Protein AF-A0A4Q6BJ01-F1 (afdb_monomer_lite)

Secondary structure (DSSP, 8-state):
-------------EETTEESHHHHHHHHHTT---EETTEE---SS---TTS-HHHHHHHHHHHHHHHHTT-SS--TT-------SSTTHHHHHHHHHHHHTTSS-HHHHHHHHHTSTTHHHHTTT-

Foldseek 3Di:
DPDDDDDQLFWFDQWLQEGGPVSVVVCVVVVHDSADPNDSDRVVDDDDLPDQVLVVRVVSGVCRRCVSSVHNDDDPPDDDDDDDDCGRVVNLVVVVVCVVVVNDDPVRNLVVPCVDPCNVVVVVVD

Sequence (126 aa):
MKNRAVCVTGMGAISCLGLGVNVFWERVRDAETGITDGLGSVAEIPVREHEGRAYEFSMIAAREALAQAGLEQLDPEDGFILATTTGQIDIWAKEFVEFLRQKSSQEDLEVIFRHQSLGALLDSLT

Structure (mmCIF, N/CA/C/O backbone):
data_AF-A0A4Q6BJ01-F1
#
_entry.id   AF-A0A4Q6BJ01-F1
#
loop_
_atom_site.group_PDB
_atom_site.id
_atom_site.type_symbol
_atom_site.label_atom_id
_atom_site.label_alt_id
_atom_site.label_comp_id
_atom_site.label_asym_id
_atom_site.label_entity_id
_atom_site.label_seq_id
_atom_site.pdbx_PDB_ins_code
_atom_site.Cartn_x
_atom_site.Cartn_y
_atom_site.Cartn_z
_atom_site.occupancy
_atom_site.B_iso_or_equiv
_atom_site.auth_seq_id
_atom_site.auth_comp_id
_atom_site.auth_asym_id
_atom_site.auth_atom_id
_atom_site.pdbx_PDB_model_num
ATOM 1 N N . MET A 1 1 ? 6.019 -6.875 33.521 1.00 57.84 1 MET A N 1
ATOM 2 C CA . MET A 1 1 ? 5.219 -5.872 32.783 1.00 57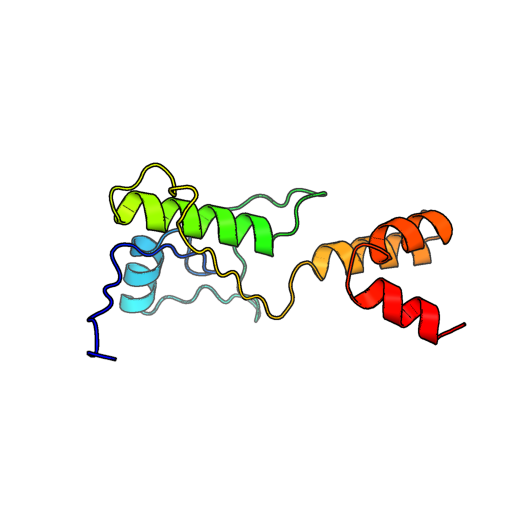.84 1 MET A CA 1
ATOM 3 C C . MET A 1 1 ? 3.763 -6.304 32.828 1.00 57.84 1 MET A C 1
ATOM 5 O O . MET A 1 1 ? 3.510 -7.479 32.602 1.00 57.84 1 MET A O 1
ATOM 9 N N . LYS A 1 2 ? 2.819 -5.418 33.173 1.00 67.81 2 LYS A N 1
ATOM 10 C CA . LYS A 1 2 ? 1.389 -5.732 32.999 1.00 67.81 2 LYS A CA 1
ATOM 11 C C . LYS A 1 2 ? 1.112 -5.853 31.499 1.00 67.81 2 LYS A C 1
ATOM 13 O O . LYS A 1 2 ? 1.581 -5.006 30.744 1.00 67.81 2 LYS A O 1
ATOM 18 N N . ASN A 1 3 ? 0.380 -6.886 31.092 1.00 81.56 3 ASN A N 1
ATOM 19 C CA . ASN A 1 3 ? -0.018 -7.081 29.702 1.00 81.56 3 ASN A CA 1
ATOM 20 C C . ASN A 1 3 ? -0.969 -5.935 29.318 1.00 81.56 3 ASN A C 1
ATOM 22 O O . ASN A 1 3 ? -2.093 -5.877 29.818 1.00 81.56 3 ASN A O 1
ATOM 26 N N . ARG A 1 4 ? -0.489 -4.965 28.535 1.00 89.25 4 ARG A N 1
ATOM 27 C CA . ARG A 1 4 ? -1.330 -3.888 28.000 1.00 89.25 4 ARG A CA 1
ATOM 28 C C . ARG A 1 4 ? -2.018 -4.419 26.749 1.00 89.25 4 ARG A C 1
ATOM 30 O O . ARG A 1 4 ? -1.356 -5.004 25.899 1.00 89.25 4 ARG A O 1
ATOM 37 N N . ALA A 1 5 ? -3.332 -4.239 26.659 1.00 92.44 5 ALA A N 1
ATOM 38 C CA . ALA A 1 5 ? -4.061 -4.552 25.440 1.00 92.44 5 ALA A CA 1
ATOM 39 C C . ALA A 1 5 ? -3.611 -3.599 24.324 1.00 92.44 5 ALA A C 1
ATOM 41 O O . ALA A 1 5 ? -3.471 -2.398 24.557 1.00 92.44 5 ALA A O 1
ATOM 42 N N . VAL A 1 6 ? -3.377 -4.153 23.138 1.00 94.12 6 VAL A N 1
ATOM 43 C CA . VAL A 1 6 ? -3.071 -3.411 21.913 1.00 94.12 6 VAL A CA 1
ATOM 44 C C . VAL A 1 6 ? -4.253 -3.599 20.973 1.00 94.12 6 VAL A C 1
ATOM 46 O O . VAL A 1 6 ? -4.742 -4.719 20.822 1.00 94.12 6 VAL A O 1
ATOM 49 N N . CYS A 1 7 ? -4.709 -2.511 20.362 1.00 96.38 7 CYS A N 1
ATOM 50 C CA . CYS A 1 7 ? -5.847 -2.509 19.451 1.00 96.38 7 CYS A CA 1
ATOM 51 C C . CYS A 1 7 ? -5.406 -2.009 18.075 1.00 96.38 7 CYS A C 1
ATOM 53 O O . CYS A 1 7 ? -4.552 -1.131 17.980 1.00 96.38 7 CYS A O 1
ATOM 55 N N . VAL A 1 8 ? -6.025 -2.540 17.022 1.00 97.19 8 VAL A N 1
ATOM 56 C CA . VAL A 1 8 ? -5.917 -1.995 15.665 1.00 97.19 8 VAL A CA 1
ATOM 57 C C . VAL A 1 8 ? -7.019 -0.953 15.501 1.00 97.19 8 VAL A C 1
ATOM 59 O O . VAL A 1 8 ? -8.195 -1.283 15.642 1.00 97.19 8 VAL A O 1
ATOM 62 N N . THR A 1 9 ? -6.643 0.300 15.256 1.00 97.38 9 THR A N 1
ATOM 63 C CA . THR A 1 9 ? -7.584 1.425 15.100 1.00 97.38 9 THR A CA 1
ATOM 64 C C . THR A 1 9 ? -7.878 1.75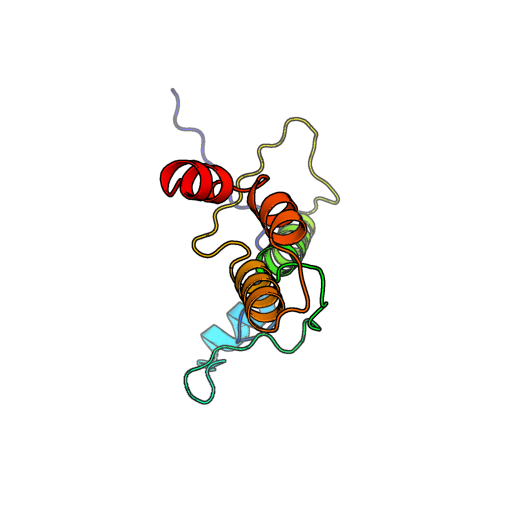8 13.642 1.00 97.38 9 THR A C 1
ATOM 66 O O . THR A 1 9 ? -8.915 2.344 13.356 1.00 97.38 9 THR A O 1
ATOM 69 N N . GLY A 1 10 ? -7.011 1.341 12.720 1.00 97.81 10 GLY A N 1
ATOM 70 C CA . GLY A 1 10 ? -7.207 1.491 11.287 1.00 97.81 10 GLY A CA 1
ATOM 71 C C . GLY A 1 10 ? -6.313 0.542 10.498 1.00 97.81 10 GLY A C 1
ATOM 72 O O . GLY A 1 10 ? -5.291 0.062 10.992 1.00 97.81 10 GLY A O 1
ATOM 73 N N . MET A 1 11 ? -6.729 0.246 9.274 1.00 98.19 11 MET A N 1
ATOM 74 C CA . MET A 1 11 ? -6.051 -0.621 8.322 1.00 98.19 11 MET A CA 1
ATOM 75 C C . MET A 1 11 ? -6.119 0.009 6.936 1.00 98.19 11 MET A C 1
ATOM 77 O O . MET A 1 11 ? -7.083 0.693 6.601 1.00 98.19 11 MET A O 1
ATOM 81 N N . GLY A 1 12 ? -5.114 -0.276 6.119 1.00 97.38 12 GLY A N 1
ATOM 82 C CA . GLY A 1 12 ? -5.135 0.039 4.702 1.00 97.38 12 GLY A CA 1
ATOM 83 C C . GLY A 1 12 ? -4.590 -1.121 3.894 1.00 97.38 12 GLY A C 1
ATOM 84 O O . GLY A 1 12 ? -3.779 -1.907 4.394 1.00 97.38 12 GLY A O 1
ATOM 85 N N . ALA A 1 13 ? -5.069 -1.257 2.663 1.00 96.62 13 ALA A N 1
ATOM 86 C CA . ALA A 1 13 ? -4.742 -2.397 1.821 1.00 96.62 13 ALA A CA 1
ATOM 87 C C . ALA A 1 13 ? -4.539 -1.987 0.364 1.00 96.62 13 ALA A C 1
ATOM 89 O O . ALA A 1 13 ? -5.334 -1.261 -0.227 1.00 96.62 13 ALA A O 1
ATOM 90 N N . ILE A 1 14 ? -3.488 -2.535 -0.236 1.00 95.44 14 ILE A N 1
ATO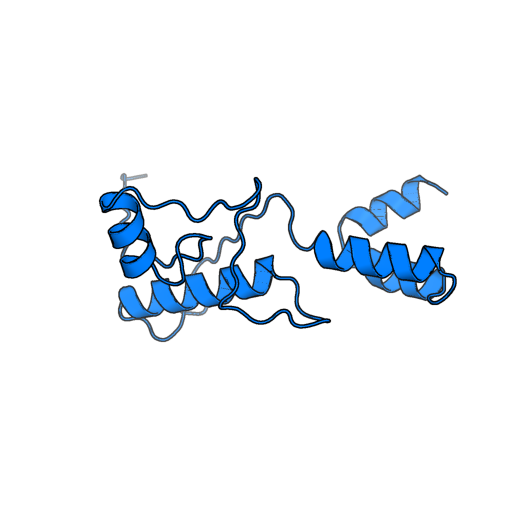M 91 C CA . ILE A 1 14 ? -3.253 -2.496 -1.676 1.00 95.44 14 ILE A CA 1
ATOM 92 C C . ILE A 1 14 ? -3.097 -3.935 -2.129 1.00 95.44 14 ILE A C 1
ATOM 94 O O . ILE A 1 14 ? -2.275 -4.679 -1.592 1.00 95.44 14 ILE A O 1
ATOM 98 N N . SER A 1 15 ? -3.912 -4.345 -3.094 1.00 95.25 15 SER A N 1
ATOM 99 C CA . SER A 1 15 ? -3.945 -5.726 -3.556 1.00 95.25 15 SER A CA 1
ATOM 100 C C . SER A 1 15 ? -4.245 -5.796 -5.048 1.00 95.25 15 SER A C 1
ATOM 102 O O . SER A 1 15 ? -4.772 -4.853 -5.632 1.00 95.25 15 SER A O 1
ATOM 104 N N . CYS A 1 16 ? -3.968 -6.946 -5.662 1.00 95.31 16 CYS A N 1
ATOM 105 C CA . CYS A 1 16 ? -4.429 -7.228 -7.024 1.00 95.31 16 CYS A CA 1
ATOM 106 C C . CYS A 1 16 ? -5.956 -7.388 -7.126 1.00 95.31 16 CYS A C 1
ATOM 108 O O . CYS A 1 16 ? -6.500 -7.420 -8.223 1.00 95.31 16 CYS A O 1
ATOM 110 N N . LEU A 1 17 ? -6.654 -7.458 -5.988 1.00 95.38 17 LEU A N 1
ATOM 111 C CA . LEU A 1 17 ? -8.105 -7.357 -5.915 1.00 95.38 17 LEU A CA 1
ATOM 112 C C . LEU A 1 17 ? -8.574 -5.903 -5.830 1.00 95.38 17 LEU A C 1
ATOM 114 O O . LEU A 1 17 ? -9.768 -5.683 -5.766 1.00 95.38 17 LEU A O 1
ATOM 118 N N . GLY A 1 18 ? -7.698 -4.901 -5.848 1.00 93.75 18 GLY A N 1
ATOM 119 C CA . GLY A 1 18 ? -8.072 -3.488 -5.838 1.00 93.75 18 GLY A CA 1
ATOM 120 C C . GLY A 1 18 ? -7.470 -2.704 -4.676 1.00 93.75 18 GLY A C 1
ATOM 121 O O . GLY A 1 18 ? -6.777 -3.246 -3.804 1.00 93.75 18 GLY A O 1
ATOM 122 N N . LEU A 1 19 ? -7.732 -1.396 -4.709 1.00 94.81 19 LEU A N 1
ATOM 123 C CA . LEU A 1 19 ? -7.219 -0.423 -3.750 1.00 94.81 19 LEU A CA 1
ATOM 124 C C . LEU A 1 19 ? -8.223 -0.198 -2.622 1.00 94.81 19 LEU A C 1
ATOM 126 O O . LEU A 1 19 ? -9.380 0.144 -2.869 1.00 94.81 19 LEU A O 1
ATOM 130 N N . GLY A 1 20 ? -7.747 -0.320 -1.392 1.00 95.94 20 GLY A N 1
ATOM 131 C CA . GLY A 1 20 ? -8.512 -0.035 -0.195 1.00 95.94 20 GLY A CA 1
ATOM 132 C C . GLY A 1 20 ? -8.978 -1.280 0.549 1.00 95.94 20 GLY A C 1
ATOM 133 O O . GLY A 1 20 ? -9.311 -2.307 -0.048 1.00 95.94 20 GLY A O 1
ATOM 134 N N . VAL A 1 21 ? -9.047 -1.179 1.874 1.00 97.44 21 VAL A N 1
ATOM 135 C CA . VAL A 1 21 ? -9.415 -2.276 2.779 1.00 97.44 21 VAL A CA 1
ATOM 136 C C . VAL A 1 21 ? -10.837 -2.782 2.536 1.00 97.44 21 VAL A C 1
ATOM 138 O O . VAL A 1 21 ? -11.070 -3.990 2.562 1.00 97.44 21 VAL A O 1
ATOM 141 N N . ASN A 1 22 ? -11.779 -1.883 2.238 1.00 97.12 22 ASN A N 1
ATOM 142 C CA . ASN A 1 22 ? -13.170 -2.255 1.973 1.00 97.12 22 ASN A CA 1
ATOM 143 C C . ASN A 1 22 ? -13.306 -2.979 0.631 1.00 97.12 22 ASN A C 1
ATOM 145 O O . ASN A 1 22 ? -13.907 -4.046 0.582 1.00 97.12 22 ASN A O 1
ATOM 149 N N . VAL A 1 23 ? -12.683 -2.446 -0.427 1.00 96.44 23 VAL A N 1
ATOM 150 C CA . VAL A 1 23 ? -12.687 -3.064 -1.763 1.00 96.44 23 VAL A CA 1
ATOM 151 C C . VAL A 1 23 ? -12.036 -4.442 -1.711 1.00 96.44 23 VAL A C 1
ATOM 153 O O . VAL A 1 23 ? -12.589 -5.410 -2.232 1.00 96.44 23 VAL A O 1
ATOM 156 N N . PHE A 1 24 ? -10.889 -4.546 -1.034 1.00 96.69 24 PHE A N 1
ATOM 157 C CA . PHE A 1 24 ? -10.221 -5.819 -0.798 1.00 96.69 24 PHE A CA 1
ATOM 158 C C . PHE A 1 24 ? -11.149 -6.813 -0.090 1.00 96.69 24 PHE A C 1
ATOM 160 O O . PHE A 1 24 ? -11.323 -7.934 -0.564 1.00 96.69 24 PHE A O 1
ATOM 167 N N . TRP A 1 25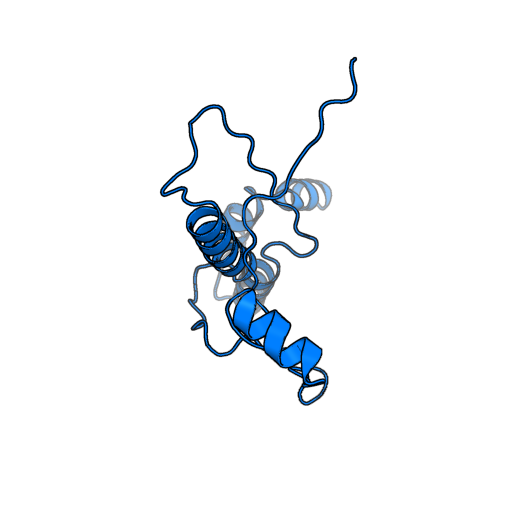 ? -11.773 -6.409 1.019 1.00 97.69 25 TRP A N 1
ATOM 168 C CA . TRP A 1 25 ? -12.623 -7.301 1.803 1.00 97.69 25 TRP A CA 1
ATOM 169 C C . TRP A 1 25 ? -13.873 -7.758 1.049 1.00 97.69 25 TRP A C 1
ATOM 171 O O . TRP A 1 25 ? -14.210 -8.941 1.086 1.00 97.69 25 TRP A O 1
ATOM 181 N N . GLU A 1 26 ? -14.545 -6.846 0.350 1.00 98.19 26 GLU A N 1
ATOM 182 C CA . GLU A 1 26 ? -15.733 -7.155 -0.449 1.00 98.19 26 GLU A CA 1
ATOM 183 C C . GLU A 1 26 ? -15.416 -8.192 -1.526 1.00 98.19 26 GLU A C 1
ATOM 185 O O . GLU A 1 26 ? -16.071 -9.231 -1.586 1.00 98.19 26 GLU A O 1
ATOM 190 N N . ARG A 1 27 ? -14.349 -7.980 -2.300 1.00 97.62 27 ARG A N 1
ATOM 191 C CA . ARG A 1 27 ? -13.962 -8.887 -3.388 1.00 97.62 27 ARG A CA 1
ATOM 192 C C . ARG A 1 27 ? -13.446 -10.236 -2.890 1.00 97.62 27 ARG A C 1
ATOM 194 O O . ARG A 1 27 ? -13.735 -11.262 -3.500 1.00 97.62 27 ARG A O 1
ATOM 201 N N . VAL A 1 28 ? -12.744 -10.266 -1.752 1.00 97.12 28 VAL A N 1
ATOM 202 C CA . VAL A 1 28 ? -12.369 -11.527 -1.084 1.00 97.12 28 VAL A CA 1
ATOM 203 C C . VAL A 1 28 ? -13.611 -12.305 -0.655 1.00 97.12 28 VAL A C 1
ATOM 205 O O . VAL A 1 28 ? -13.701 -13.505 -0.912 1.00 97.12 28 VAL A O 1
ATOM 208 N N . ARG A 1 29 ? -14.573 -11.639 -0.005 1.00 98.31 29 ARG A N 1
ATOM 209 C CA . ARG A 1 29 ? -15.826 -12.264 0.443 1.00 98.31 29 ARG A CA 1
ATOM 210 C C . ARG A 1 29 ? -16.621 -12.828 -0.733 1.00 98.31 29 ARG A C 1
ATOM 212 O O . ARG A 1 29 ? -17.219 -13.893 -0.600 1.00 98.31 29 ARG A O 1
ATOM 219 N N . ASP A 1 30 ? -16.584 -12.139 -1.865 1.00 98.31 30 ASP A N 1
ATOM 220 C CA . ASP A 1 30 ? -17.309 -12.514 -3.077 1.00 98.31 30 ASP A CA 1
ATOM 221 C C . ASP A 1 30 ? -16.522 -13.529 -3.943 1.00 98.31 30 ASP A C 1
ATOM 223 O O . ASP A 1 30 ? -16.955 -13.895 -5.035 1.00 98.31 30 ASP A O 1
ATOM 227 N N . ALA A 1 31 ? -15.405 -14.055 -3.417 1.00 97.81 31 ALA A N 1
ATOM 228 C CA . ALA A 1 31 ? -14.546 -15.068 -4.033 1.00 97.81 31 ALA A CA 1
ATOM 229 C C . ALA A 1 31 ? -13.961 -14.660 -5.398 1.00 97.81 31 ALA A C 1
ATOM 231 O O . ALA A 1 31 ? -13.713 -15.505 -6.263 1.00 97.81 31 ALA A O 1
ATOM 232 N N . GLU A 1 32 ? -13.709 -13.366 -5.587 1.00 97.38 32 GLU A N 1
ATOM 233 C CA . GLU A 1 32 ? -13.030 -12.857 -6.773 1.00 97.38 32 GLU A CA 1
ATOM 234 C C . GLU A 1 32 ? -11.525 -13.179 -6.749 1.00 97.38 32 GLU A C 1
ATOM 236 O O . GLU A 1 32 ? -10.914 -13.391 -5.698 1.00 97.38 32 GLU A O 1
ATOM 241 N N . THR A 1 33 ? -10.902 -13.185 -7.931 1.00 95.38 33 THR A N 1
ATOM 242 C CA . THR A 1 33 ? -9.450 -13.334 -8.096 1.00 95.38 33 THR A CA 1
ATOM 243 C C . THR A 1 33 ? -8.869 -12.135 -8.834 1.00 95.38 33 THR A C 1
ATOM 245 O O . THR A 1 33 ? -9.352 -11.753 -9.895 1.00 95.38 33 THR A O 1
ATOM 248 N N . GLY A 1 34 ? -7.796 -11.572 -8.279 1.00 93.06 34 GLY A N 1
ATOM 249 C CA . GLY A 1 34 ? -6.975 -10.547 -8.927 1.00 93.06 34 GLY A CA 1
ATOM 250 C C . GLY A 1 34 ? -5.810 -11.130 -9.730 1.00 93.06 34 GLY A C 1
ATOM 251 O O . GLY A 1 34 ? -4.984 -10.387 -10.253 1.00 93.06 34 GLY A O 1
ATOM 252 N N . ILE A 1 35 ? -5.696 -12.462 -9.773 1.00 95.12 35 ILE A N 1
ATOM 253 C CA . ILE A 1 35 ? -4.631 -13.166 -10.484 1.00 95.12 35 ILE A CA 1
ATOM 254 C C . ILE A 1 35 ? -5.102 -13.477 -11.902 1.00 95.12 35 ILE A C 1
ATOM 256 O O . ILE A 1 35 ? -6.054 -14.233 -12.100 1.00 95.12 35 ILE A O 1
ATOM 260 N N . THR A 1 36 ? -4.366 -12.954 -12.873 1.00 92.62 36 THR A N 1
ATOM 261 C CA . THR A 1 36 ? -4.532 -13.205 -14.310 1.00 92.62 36 THR A CA 1
ATOM 262 C C . THR A 1 36 ? -3.196 -13.651 -14.883 1.00 92.62 36 THR A C 1
ATOM 264 O O . THR A 1 36 ? -2.169 -13.046 -14.589 1.00 92.62 36 THR A O 1
ATOM 267 N N . ASP A 1 37 ? -3.190 -14.748 -15.643 1.00 94.50 37 ASP A N 1
ATOM 268 C CA . ASP A 1 37 ? -1.978 -15.338 -16.237 1.00 94.50 37 ASP A CA 1
ATOM 269 C C . ASP A 1 37 ? -0.842 -15.603 -15.226 1.00 94.50 37 ASP A C 1
ATOM 271 O O . ASP A 1 37 ? 0.343 -15.474 -15.525 1.00 94.50 37 ASP A O 1
ATOM 275 N N . GLY A 1 38 ? -1.209 -15.969 -13.993 1.00 93.81 38 GLY A N 1
ATOM 276 C CA . GLY A 1 38 ? -0.260 -16.230 -12.905 1.00 93.81 38 GLY A CA 1
ATOM 277 C C . GLY A 1 38 ? 0.316 -14.975 -12.240 1.00 93.81 38 GLY A C 1
ATOM 278 O O . GLY A 1 38 ? 1.203 -15.095 -11.397 1.00 93.81 38 GLY A O 1
ATOM 279 N N . LEU A 1 39 ? -0.185 -13.784 -12.578 1.00 91.25 39 LEU A N 1
ATOM 280 C CA . LEU A 1 39 ? 0.290 -12.504 -12.060 1.00 91.25 39 LEU A CA 1
ATOM 281 C C . LEU A 1 39 ? -0.825 -11.753 -11.326 1.00 91.25 39 LEU A C 1
ATOM 283 O O . LEU A 1 39 ? -1.940 -11.631 -11.825 1.00 91.25 39 LEU A O 1
ATOM 287 N N . GLY A 1 40 ? -0.505 -11.212 -10.148 1.00 91.69 40 GLY A N 1
ATOM 288 C CA . GLY A 1 40 ? -1.377 -10.305 -9.400 1.00 91.69 40 GLY A CA 1
ATOM 289 C C . GLY A 1 40 ? -0.944 -8.856 -9.597 1.00 91.69 40 GLY A C 1
ATOM 290 O O . GLY A 1 40 ? -0.099 -8.356 -8.854 1.00 91.69 40 GLY A O 1
ATOM 291 N N . SER A 1 41 ? -1.500 -8.175 -10.598 1.00 90.06 41 SER A N 1
ATOM 292 C CA . SER A 1 41 ? -1.165 -6.775 -10.879 1.00 90.06 41 SER A CA 1
ATOM 293 C C . SER A 1 41 ? -2.003 -5.801 -10.057 1.00 90.06 41 SER A C 1
ATOM 295 O O . SER A 1 41 ? -3.200 -6.000 -9.898 1.00 90.06 41 SER A O 1
ATOM 297 N N . VAL A 1 42 ? -1.391 -4.698 -9.630 1.00 90.50 42 VAL A N 1
ATOM 298 C CA . VAL A 1 42 ? -2.098 -3.505 -9.138 1.00 90.50 42 VAL A CA 1
ATOM 299 C C . VAL A 1 42 ? -2.034 -2.468 -10.256 1.00 90.50 42 VAL A C 1
ATOM 301 O O . VAL A 1 42 ? -0.965 -1.885 -10.470 1.00 90.50 42 VAL A O 1
ATOM 304 N N . ALA A 1 43 ? -3.110 -2.334 -11.033 1.00 81.44 43 ALA A N 1
ATOM 305 C CA . ALA A 1 43 ? -3.124 -1.565 -12.284 1.00 81.44 43 ALA A CA 1
ATOM 306 C C . ALA A 1 43 ? -3.571 -0.108 -12.087 1.00 81.44 43 ALA A C 1
ATOM 308 O O . ALA A 1 43 ? -3.231 0.761 -12.885 1.00 81.44 43 ALA A O 1
ATOM 309 N N . GLU A 1 44 ? -4.314 0.161 -11.016 1.00 84.75 44 GLU A N 1
ATOM 310 C CA . GLU A 1 44 ? -4.887 1.469 -10.701 1.00 84.75 44 GLU A CA 1
ATOM 311 C C . GLU A 1 44 ? -3.835 2.486 -10.230 1.00 84.75 44 GLU A C 1
ATOM 313 O O . GLU A 1 44 ? -4.081 3.690 -10.265 1.00 84.75 44 GLU A O 1
ATOM 318 N N . ILE A 1 45 ? -2.660 2.012 -9.801 1.00 84.12 45 ILE A N 1
ATOM 319 C CA . ILE A 1 45 ? -1.532 2.856 -9.397 1.00 84.12 45 ILE A CA 1
ATOM 320 C C . ILE A 1 45 ? -0.562 2.963 -10.583 1.00 84.12 45 ILE A C 1
ATOM 322 O O . ILE A 1 45 ? 0.044 1.950 -10.956 1.00 84.12 45 ILE A O 1
ATOM 326 N N . PRO A 1 46 ? -0.411 4.154 -11.194 1.00 79.75 46 PRO A N 1
ATOM 327 C CA . PRO A 1 46 ? 0.445 4.331 -12.358 1.00 79.75 46 PRO A CA 1
ATOM 328 C C . PRO A 1 46 ? 1.913 4.105 -11.992 1.00 79.75 46 PRO A C 1
ATOM 330 O O . PRO A 1 46 ? 2.392 4.581 -10.970 1.00 79.75 46 PRO A O 1
ATOM 333 N N . VAL A 1 47 ? 2.648 3.417 -12.864 1.00 74.00 47 VAL A N 1
ATOM 334 C CA . VAL A 1 47 ? 4.087 3.202 -12.676 1.00 74.00 47 VAL A CA 1
ATOM 335 C C . VAL A 1 47 ? 4.827 4.525 -12.866 1.00 74.00 47 VAL A C 1
ATOM 337 O O . VAL A 1 47 ? 4.729 5.147 -13.924 1.00 74.00 47 VAL A O 1
ATOM 340 N N . ARG A 1 48 ? 5.594 4.937 -11.855 1.00 72.44 48 ARG A N 1
ATOM 341 C CA . ARG A 1 48 ? 6.477 6.108 -11.914 1.00 72.44 48 ARG A CA 1
ATOM 342 C C . ARG A 1 48 ? 7.924 5.647 -12.008 1.00 72.44 48 ARG A C 1
ATOM 344 O O . ARG A 1 48 ? 8.378 4.849 -11.202 1.00 72.44 48 ARG A O 1
ATOM 351 N N . GLU A 1 49 ? 8.661 6.163 -12.988 1.00 59.72 49 GLU A N 1
ATOM 352 C CA . GLU A 1 49 ? 9.982 5.636 -13.372 1.00 59.72 49 GLU A CA 1
ATOM 353 C C . GLU A 1 49 ? 11.083 5.731 -12.298 1.00 59.72 49 GLU A C 1
ATOM 355 O O . GLU A 1 49 ? 12.133 5.111 -12.484 1.00 59.72 49 GLU A O 1
ATOM 360 N N . HIS A 1 50 ? 10.864 6.505 -11.228 1.00 56.78 50 HIS A N 1
ATOM 361 C CA . HIS A 1 50 ? 11.868 6.858 -10.213 1.00 56.78 50 HIS A CA 1
ATOM 362 C C . HIS A 1 50 ? 11.399 6.600 -8.767 1.00 56.78 50 HIS A C 1
ATOM 364 O O . HIS A 1 50 ? 12.121 6.922 -7.827 1.00 56.78 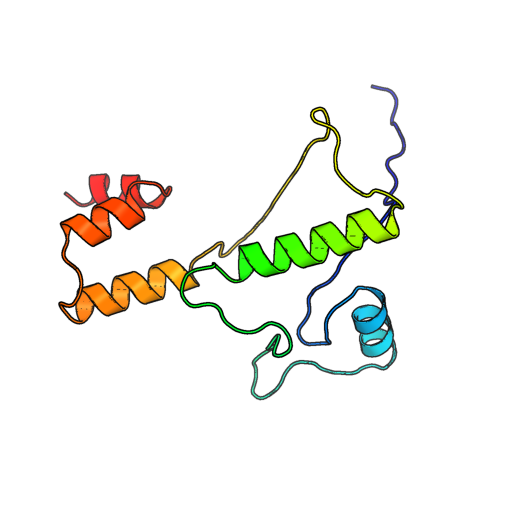50 HIS A O 1
ATOM 370 N N . GLU A 1 51 ? 10.207 6.027 -8.565 1.00 63.78 51 GLU A N 1
ATOM 371 C CA . GLU A 1 51 ? 9.688 5.685 -7.235 1.00 63.78 51 GLU A CA 1
ATOM 372 C C . GLU A 1 51 ? 9.506 4.167 -7.142 1.00 63.78 51 GLU A C 1
ATOM 374 O O . GLU A 1 51 ? 8.844 3.555 -7.977 1.00 63.78 51 GLU A O 1
ATOM 379 N N . GLY A 1 52 ? 10.114 3.541 -6.131 1.00 76.44 52 GLY A N 1
ATOM 380 C CA . GLY A 1 52 ? 9.992 2.098 -5.928 1.00 76.44 52 GLY A CA 1
ATOM 381 C C . GLY A 1 52 ? 8.567 1.741 -5.531 1.00 76.44 52 GLY A C 1
ATOM 382 O O . GLY A 1 52 ? 8.030 2.300 -4.568 1.00 76.44 52 GLY A O 1
ATOM 383 N N . ARG A 1 53 ? 7.954 0.780 -6.225 1.00 82.75 53 ARG A N 1
ATOM 384 C CA . ARG A 1 53 ? 6.523 0.476 -6.034 1.00 82.75 53 ARG A CA 1
ATOM 385 C C . ARG A 1 53 ? 6.172 0.067 -4.609 1.00 82.75 53 ARG A C 1
ATOM 387 O O . ARG A 1 53 ? 5.112 0.423 -4.105 1.00 82.75 53 ARG A O 1
ATOM 394 N N . ALA A 1 54 ? 7.074 -0.648 -3.938 1.00 84.62 54 ALA A N 1
ATOM 395 C CA . ALA A 1 54 ? 6.878 -1.046 -2.548 1.00 84.62 54 ALA A CA 1
ATOM 396 C C . ALA A 1 54 ? 6.720 0.166 -1.613 1.00 84.62 54 ALA A C 1
ATOM 398 O O . ALA A 1 54 ? 5.911 0.120 -0.686 1.00 84.62 54 ALA A O 1
ATOM 399 N N . TYR A 1 55 ? 7.455 1.254 -1.866 1.00 85.69 55 TYR A N 1
ATOM 400 C CA . TYR A 1 55 ? 7.325 2.493 -1.101 1.00 85.69 55 TYR A CA 1
ATOM 401 C C . TYR A 1 55 ? 5.969 3.154 -1.358 1.00 85.69 55 TYR A C 1
ATOM 403 O O . TYR A 1 55 ? 5.252 3.459 -0.408 1.00 85.69 55 TYR A O 1
ATOM 411 N N . GLU A 1 56 ? 5.583 3.303 -2.627 1.00 87.81 56 GLU A N 1
ATOM 412 C CA . GLU A 1 56 ? 4.305 3.915 -3.003 1.00 87.81 56 GLU A CA 1
ATOM 413 C C . GLU A 1 56 ? 3.114 3.156 -2.399 1.00 87.81 56 GLU A C 1
ATOM 415 O O . GLU A 1 56 ? 2.256 3.756 -1.750 1.00 87.81 56 GLU A O 1
ATOM 420 N N . PHE A 1 57 ? 3.104 1.825 -2.512 1.00 91.25 57 PHE A N 1
ATOM 421 C CA . PHE A 1 57 ? 2.064 0.991 -1.908 1.00 91.25 57 PHE A CA 1
ATOM 422 C C . PHE A 1 57 ? 2.000 1.150 -0.391 1.00 91.25 57 PHE A C 1
ATOM 424 O O . PHE A 1 57 ? 0.911 1.286 0.167 1.00 91.25 57 PHE A O 1
ATOM 431 N N . SER A 1 58 ? 3.161 1.167 0.270 1.00 91.38 58 SER A N 1
ATOM 432 C CA . SER A 1 58 ? 3.240 1.330 1.723 1.00 91.38 58 SER A CA 1
ATOM 433 C C . SER A 1 58 ? 2.687 2.684 2.157 1.00 91.38 58 SER A C 1
ATOM 435 O O . SER A 1 58 ? 1.932 2.756 3.121 1.00 91.38 58 SER A O 1
ATOM 437 N N . MET A 1 59 ? 3.005 3.753 1.422 1.00 91.38 59 MET A N 1
ATOM 438 C CA . MET A 1 59 ? 2.501 5.094 1.710 1.00 91.38 59 MET A CA 1
ATOM 439 C C . MET A 1 59 ? 0.990 5.203 1.505 1.00 91.38 59 MET A C 1
ATOM 441 O O . MET A 1 59 ? 0.314 5.813 2.333 1.00 91.38 59 MET A O 1
ATOM 445 N N . ILE A 1 60 ? 0.446 4.618 0.434 1.00 92.94 60 ILE A N 1
ATOM 446 C CA . ILE A 1 60 ? -1.000 4.642 0.175 1.00 92.94 60 ILE A CA 1
ATOM 447 C C . ILE A 1 60 ? -1.744 3.857 1.263 1.00 92.94 60 ILE A C 1
ATOM 449 O O . ILE A 1 60 ? -2.674 4.394 1.865 1.00 92.94 60 ILE A O 1
ATOM 453 N N . ALA A 1 61 ? -1.298 2.636 1.577 1.00 95.38 61 ALA A N 1
ATOM 454 C CA . ALA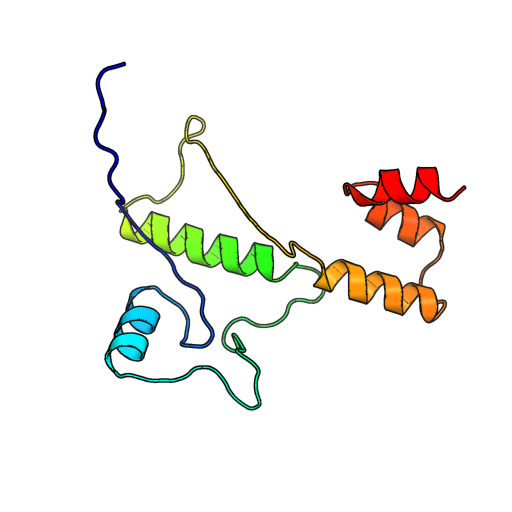 A 1 61 ? -1.907 1.819 2.627 1.00 95.38 61 ALA A CA 1
ATOM 455 C C . ALA A 1 61 ? -1.799 2.479 4.014 1.00 95.38 61 ALA A C 1
ATOM 457 O O . ALA A 1 61 ? -2.766 2.487 4.772 1.00 95.38 61 ALA A O 1
ATOM 458 N N . ALA A 1 62 ? -0.655 3.084 4.348 1.00 95.19 62 ALA A N 1
ATOM 459 C CA . ALA A 1 62 ? -0.482 3.780 5.623 1.00 95.19 62 ALA A CA 1
ATOM 460 C C . ALA A 1 62 ? -1.410 4.997 5.749 1.00 95.19 62 ALA A C 1
ATOM 462 O O . ALA A 1 62 ? -2.003 5.209 6.805 1.00 95.19 62 ALA A O 1
ATOM 463 N N . ARG A 1 63 ? -1.584 5.780 4.674 1.00 95.00 63 ARG A N 1
ATOM 464 C CA . ARG A 1 63 ? -2.515 6.921 4.664 1.00 95.00 63 ARG A CA 1
ATOM 465 C C . ARG A 1 63 ? -3.962 6.484 4.854 1.00 95.00 63 ARG A C 1
ATOM 467 O O . ARG A 1 63 ? -4.689 7.132 5.599 1.00 95.00 63 ARG A O 1
ATOM 474 N N . GLU A 1 64 ? -4.368 5.391 4.215 1.00 97.06 64 GLU A N 1
ATOM 475 C CA . GLU A 1 64 ? -5.696 4.813 4.426 1.00 97.06 64 GLU A CA 1
ATOM 476 C C . GLU A 1 64 ? -5.882 4.351 5.880 1.00 97.06 64 GLU A C 1
ATOM 478 O O . GLU A 1 64 ? -6.895 4.677 6.497 1.00 97.06 64 GLU A O 1
ATOM 483 N N . ALA A 1 65 ? -4.887 3.666 6.454 1.00 97.44 65 ALA A N 1
ATOM 484 C CA . ALA A 1 65 ? -4.937 3.212 7.841 1.00 97.44 65 ALA A CA 1
ATOM 485 C C . ALA A 1 65 ? -5.067 4.379 8.833 1.00 97.44 65 ALA A C 1
ATOM 487 O O . ALA A 1 65 ? -5.886 4.312 9.749 1.00 97.44 65 ALA A O 1
ATOM 488 N N . LEU A 1 66 ? -4.306 5.460 8.629 1.00 97.00 66 LEU A N 1
ATOM 489 C CA . LEU A 1 66 ? -4.412 6.681 9.434 1.00 97.00 66 LEU A CA 1
ATOM 490 C C . LEU A 1 66 ? -5.805 7.305 9.317 1.00 97.00 66 LEU A C 1
ATOM 492 O O . LEU A 1 66 ? -6.448 7.561 10.335 1.00 97.00 66 LEU A O 1
ATOM 496 N N . ALA A 1 67 ? -6.309 7.459 8.091 1.00 96.69 67 ALA A N 1
ATOM 497 C CA . ALA A 1 67 ? -7.636 8.016 7.855 1.00 96.69 67 ALA A CA 1
ATOM 498 C C . ALA A 1 67 ? -8.741 7.179 8.525 1.00 96.69 67 ALA A C 1
ATOM 500 O O . ALA A 1 67 ? -9.627 7.740 9.169 1.00 96.69 67 ALA A O 1
ATOM 501 N N . GLN A 1 68 ? -8.672 5.845 8.441 1.00 97.75 68 GLN A N 1
ATOM 502 C CA . GLN A 1 68 ? -9.629 4.953 9.104 1.00 97.75 68 GLN A CA 1
ATOM 503 C C . GLN A 1 68 ? -9.544 5.041 10.636 1.00 97.75 68 GLN A C 1
ATOM 505 O O . GLN A 1 68 ? -10.570 4.948 11.308 1.00 97.75 68 GLN A O 1
ATOM 510 N N . ALA A 1 69 ? -8.349 5.278 11.182 1.00 97.62 69 ALA A N 1
ATOM 511 C CA . ALA A 1 69 ? -8.139 5.516 12.607 1.00 97.62 69 ALA A CA 1
ATOM 512 C C . ALA A 1 69 ? -8.594 6.911 13.080 1.00 97.62 69 ALA A C 1
ATOM 514 O O . ALA A 1 69 ? -8.543 7.186 14.279 1.00 97.62 69 ALA A O 1
ATOM 515 N N . GLY A 1 70 ? -9.033 7.791 12.172 1.00 97.50 70 GLY A N 1
ATOM 516 C CA . GLY A 1 70 ? -9.374 9.179 12.487 1.00 97.50 70 GLY A CA 1
ATOM 517 C C . GLY A 1 70 ? -8.150 10.061 12.750 1.00 97.50 70 GLY A C 1
ATOM 518 O O . GLY A 1 70 ? -8.260 11.056 13.462 1.00 97.50 70 GLY A O 1
ATOM 519 N N . LEU A 1 71 ? -6.991 9.686 12.203 1.00 95.94 71 LEU A N 1
ATOM 520 C CA . LEU A 1 71 ? -5.727 10.402 12.337 1.00 95.94 71 LEU A CA 1
ATOM 521 C C . LEU A 1 71 ? -5.365 11.079 11.012 1.00 95.94 71 LEU A C 1
ATOM 523 O O . LEU A 1 71 ? -5.389 10.455 9.952 1.00 95.94 71 LEU A O 1
ATOM 527 N N . GLU A 1 72 ? -4.984 12.353 11.069 1.00 91.94 72 GLU A N 1
ATOM 528 C CA . GLU A 1 72 ? -4.481 13.085 9.895 1.00 91.94 72 GLU A CA 1
ATOM 529 C C . GLU A 1 72 ? -2.972 12.872 9.692 1.00 91.94 72 GLU A C 1
ATOM 531 O O . GLU A 1 72 ? -2.477 12.880 8.564 1.00 91.94 72 GLU A O 1
ATOM 536 N N . GLN A 1 73 ? -2.242 12.665 10.789 1.00 91.50 73 GLN A N 1
ATOM 537 C CA . GLN A 1 73 ? -0.788 12.528 10.832 1.00 91.50 73 GLN A CA 1
ATOM 538 C C . GLN A 1 73 ? -0.353 11.751 12.081 1.00 91.50 73 GLN A C 1
ATOM 540 O O . GLN A 1 73 ? -1.136 11.594 13.016 1.00 91.50 73 GLN A O 1
ATOM 545 N N . LEU A 1 74 ? 0.890 11.268 12.070 1.00 90.38 74 LEU A N 1
ATOM 546 C CA . LEU A 1 74 ? 1.552 10.674 13.233 1.00 90.38 74 LEU A CA 1
ATOM 547 C C . LEU A 1 74 ? 2.194 11.766 14.095 1.00 90.38 74 LEU A C 1
ATOM 549 O O . LEU A 1 74 ? 2.648 12.788 13.567 1.00 90.38 74 LEU A O 1
ATOM 553 N N . ASP A 1 75 ? 2.288 11.515 15.396 1.00 94.00 75 ASP A N 1
ATOM 554 C CA . ASP A 1 75 ? 3.071 12.337 16.312 1.00 94.00 75 ASP A CA 1
ATOM 555 C C . ASP A 1 75 ? 4.568 11.969 16.234 1.00 94.00 75 ASP A C 1
ATOM 557 O O . ASP A 1 75 ? 4.916 10.836 15.899 1.00 94.00 75 ASP A O 1
ATOM 561 N N . PRO A 1 76 ? 5.497 12.883 16.578 1.00 94.56 76 PRO A N 1
ATOM 562 C CA . PRO A 1 76 ? 6.937 12.590 16.556 1.00 94.56 76 PRO A CA 1
ATOM 563 C C . PRO A 1 76 ? 7.377 11.419 17.450 1.00 94.56 76 PRO A C 1
ATOM 565 O O . PRO A 1 76 ? 8.428 10.832 17.212 1.00 94.56 76 PRO A O 1
ATOM 568 N N . GLU A 1 77 ? 6.586 11.097 18.476 1.00 96.00 77 GLU A N 1
ATOM 569 C CA . GLU A 1 77 ? 6.844 9.998 19.414 1.00 96.00 77 GLU A CA 1
ATOM 570 C C . GLU A 1 77 ? 6.251 8.657 18.943 1.00 96.00 77 GLU A C 1
ATOM 572 O O . GLU A 1 77 ? 6.464 7.626 19.589 1.00 96.00 77 GLU A O 1
ATOM 577 N N . ASP A 1 78 ? 5.504 8.649 17.833 1.00 94.44 78 ASP A N 1
ATOM 578 C CA . ASP A 1 78 ? 4.937 7.425 17.280 1.00 94.44 78 ASP A CA 1
ATOM 579 C C . ASP A 1 78 ? 6.019 6.558 16.630 1.00 94.44 78 ASP A C 1
ATOM 581 O O . ASP A 1 78 ? 6.878 7.007 15.868 1.00 94.44 78 ASP A O 1
ATOM 585 N N . GLY A 1 79 ? 5.952 5.256 16.904 1.00 93.44 79 GLY A N 1
ATOM 586 C CA . GLY A 1 79 ? 6.819 4.274 16.269 1.00 93.44 79 GLY A CA 1
ATOM 587 C C . GLY A 1 79 ? 6.303 3.881 14.887 1.00 93.44 79 GLY A C 1
ATOM 588 O O . GLY A 1 79 ? 5.171 3.418 14.756 1.00 93.44 79 GLY A O 1
ATOM 589 N N . PHE A 1 80 ? 7.159 3.969 13.867 1.00 90.75 80 PHE A N 1
ATOM 590 C CA . PHE A 1 80 ? 6.879 3.433 12.535 1.00 90.75 80 PHE A CA 1
ATOM 591 C C . PHE A 1 80 ? 7.714 2.180 12.265 1.00 90.75 80 PHE A C 1
ATOM 593 O O . PHE A 1 80 ? 8.940 2.196 12.373 1.00 90.75 80 PHE A O 1
ATOM 600 N N . ILE A 1 81 ? 7.042 1.091 11.890 1.00 92.56 81 ILE A N 1
ATOM 601 C CA . ILE A 1 81 ? 7.684 -0.166 11.506 1.00 92.56 81 ILE A CA 1
ATOM 602 C C . ILE A 1 81 ? 7.262 -0.493 10.079 1.00 92.56 81 ILE A C 1
ATOM 604 O O . ILE A 1 81 ? 6.092 -0.764 9.818 1.00 92.56 81 ILE A O 1
ATOM 608 N N . LEU A 1 82 ? 8.236 -0.512 9.169 1.00 89.44 82 LEU A N 1
ATOM 609 C CA . LEU A 1 82 ? 8.059 -0.972 7.798 1.00 89.44 82 LEU A CA 1
ATOM 610 C C . LEU A 1 82 ? 8.849 -2.259 7.588 1.00 89.44 82 LEU A C 1
ATOM 612 O O . LEU A 1 82 ? 10.066 -2.285 7.765 1.00 89.44 82 LEU A O 1
ATOM 616 N N . ALA A 1 83 ? 8.154 -3.315 7.181 1.00 90.12 83 ALA A N 1
ATOM 617 C CA . ALA A 1 83 ? 8.759 -4.590 6.833 1.00 90.12 83 ALA A CA 1
ATOM 618 C C . ALA A 1 83 ? 8.531 -4.879 5.349 1.00 90.12 83 ALA A C 1
ATOM 620 O O . ALA A 1 83 ? 7.416 -4.768 4.845 1.00 90.12 83 ALA A O 1
ATOM 621 N N . THR A 1 84 ? 9.594 -5.264 4.649 1.00 88.12 84 THR A N 1
ATOM 622 C CA . THR A 1 84 ? 9.535 -5.647 3.239 1.00 88.12 84 THR A CA 1
ATOM 623 C C . THR A 1 84 ? 10.524 -6.771 2.967 1.00 88.12 84 THR A C 1
ATOM 625 O O . THR A 1 84 ? 11.630 -6.770 3.502 1.00 88.12 84 THR A O 1
ATOM 628 N N . THR A 1 85 ? 10.119 -7.749 2.157 1.00 88.12 85 THR A N 1
ATOM 629 C CA . THR A 1 85 ? 10.987 -8.868 1.761 1.00 88.12 85 THR A CA 1
ATOM 630 C C . THR A 1 85 ? 11.831 -8.513 0.542 1.00 88.12 85 THR A C 1
ATOM 632 O O . THR A 1 85 ? 13.022 -8.798 0.518 1.00 88.12 85 THR A O 1
ATOM 635 N N . THR A 1 86 ? 11.224 -7.891 -0.470 1.00 83.62 86 THR A N 1
ATOM 636 C CA . THR A 1 86 ? 11.885 -7.567 -1.746 1.00 83.62 86 THR A CA 1
ATOM 637 C C . THR A 1 86 ? 12.296 -6.104 -1.857 1.00 83.62 86 THR A C 1
ATOM 639 O O . THR A 1 86 ? 13.063 -5.760 -2.749 1.00 83.62 86 THR A O 1
ATOM 642 N N . GLY A 1 87 ? 11.803 -5.230 -0.976 1.00 82.44 87 GLY A N 1
ATOM 643 C CA . GLY A 1 87 ? 12.161 -3.815 -0.971 1.00 82.44 87 GLY A CA 1
ATOM 644 C C . GLY A 1 87 ? 11.973 -3.158 -2.338 1.00 82.44 87 GLY A C 1
ATOM 645 O O . GLY A 1 87 ? 10.897 -3.238 -2.925 1.00 82.44 87 GLY A O 1
ATOM 646 N N . GLN A 1 88 ? 13.038 -2.523 -2.825 1.00 79.00 88 GLN A N 1
ATOM 647 C CA . GLN A 1 88 ? 13.090 -1.796 -4.098 1.00 79.00 88 GLN A CA 1
ATOM 648 C C . GLN A 1 88 ? 13.852 -2.575 -5.185 1.00 79.00 88 GLN A C 1
ATOM 650 O O . GLN A 1 88 ? 14.607 -1.999 -5.968 1.00 79.00 88 GLN A O 1
ATOM 655 N N . ILE A 1 89 ? 13.694 -3.904 -5.218 1.00 79.94 89 ILE A N 1
ATOM 656 C CA . ILE A 1 89 ? 14.376 -4.773 -6.193 1.00 79.94 89 ILE A CA 1
ATOM 657 C C . ILE A 1 89 ? 14.112 -4.365 -7.653 1.00 79.94 89 ILE A C 1
ATOM 659 O O . ILE A 1 89 ? 14.956 -4.583 -8.518 1.00 79.94 89 ILE A O 1
ATOM 663 N N . ASP A 1 90 ? 12.962 -3.749 -7.927 1.00 76.62 90 ASP A N 1
ATOM 664 C CA . ASP A 1 90 ? 12.571 -3.220 -9.232 1.00 76.62 90 ASP A CA 1
ATOM 665 C C . ASP A 1 90 ? 13.485 -2.080 -9.698 1.00 76.62 90 ASP A C 1
ATOM 667 O O . ASP A 1 90 ? 13.920 -2.078 -10.853 1.00 76.62 90 ASP A O 1
ATOM 671 N N . ILE A 1 91 ? 13.841 -1.163 -8.794 1.00 77.81 91 ILE A N 1
ATOM 672 C CA . ILE A 1 91 ? 14.800 -0.088 -9.082 1.00 77.81 91 ILE A CA 1
ATOM 673 C C . ILE A 1 91 ? 16.167 -0.695 -9.403 1.00 77.81 91 ILE A C 1
ATOM 675 O O . ILE A 1 91 ? 16.780 -0.358 -10.412 1.00 77.81 91 ILE A O 1
ATOM 679 N N . TRP A 1 92 ? 16.629 -1.647 -8.590 1.00 77.12 92 TRP A N 1
ATOM 680 C CA . TRP A 1 92 ? 17.944 -2.265 -8.779 1.00 77.12 92 TRP A CA 1
ATOM 681 C C . TRP A 1 92 ? 18.047 -3.015 -10.104 1.00 77.12 92 TRP A C 1
ATOM 683 O O . TRP A 1 92 ? 19.053 -2.904 -10.803 1.00 77.12 92 TRP A O 1
ATOM 693 N N . ALA A 1 93 ? 17.001 -3.762 -10.465 1.00 77.12 93 ALA A N 1
ATOM 694 C CA . ALA A 1 93 ? 16.956 -4.494 -11.722 1.00 77.12 93 ALA A CA 1
ATOM 695 C C . ALA A 1 93 ? 17.061 -3.548 -12.927 1.00 77.12 93 ALA A C 1
ATOM 697 O O . ALA A 1 93 ? 17.782 -3.851 -13.878 1.00 77.12 93 ALA A O 1
ATOM 698 N N . LYS A 1 94 ? 16.387 -2.391 -12.880 1.00 77.94 94 LYS A N 1
ATOM 699 C CA . LYS A 1 94 ? 16.447 -1.374 -13.938 1.00 77.94 94 LYS A CA 1
ATOM 700 C C . LYS A 1 94 ? 17.859 -0.807 -14.093 1.00 77.94 94 LYS A C 1
ATOM 702 O O . LYS A 1 94 ? 18.396 -0.833 -15.198 1.00 77.94 94 LYS A O 1
ATOM 707 N N . GLU A 1 95 ? 18.468 -0.354 -13.001 1.00 79.00 95 GLU A N 1
ATOM 708 C CA . GLU A 1 95 ? 19.803 0.260 -13.032 1.00 79.00 95 GLU A CA 1
ATOM 709 C C . GLU A 1 95 ? 20.877 -0.734 -13.485 1.00 79.00 95 GLU A C 1
ATOM 711 O O . GLU A 1 95 ? 21.729 -0.418 -14.318 1.00 79.00 95 GLU A O 1
ATOM 716 N N . PHE A 1 96 ? 20.779 -1.985 -13.031 1.00 80.62 96 PHE A N 1
ATOM 717 C CA . PHE A 1 96 ? 21.672 -3.046 -13.480 1.00 80.62 96 PHE A CA 1
ATOM 718 C C . PHE A 1 96 ? 21.522 -3.340 -14.981 1.00 80.62 96 PHE A C 1
ATOM 720 O O . PHE A 1 96 ? 22.518 -3.514 -15.685 1.00 80.62 96 PHE A O 1
ATOM 727 N N . VAL A 1 97 ? 20.293 -3.349 -15.507 1.00 81.69 97 VAL A N 1
ATOM 728 C CA . VAL A 1 97 ? 20.045 -3.510 -16.949 1.00 81.69 97 VAL A CA 1
ATOM 729 C C . VAL A 1 97 ? 20.626 -2.347 -17.755 1.00 81.69 97 VAL A C 1
ATOM 731 O O . VAL A 1 97 ? 21.220 -2.586 -18.809 1.00 81.69 97 VAL A O 1
ATOM 734 N N . GLU A 1 98 ? 20.491 -1.102 -17.296 1.00 83.50 98 GLU A N 1
ATOM 735 C CA . GLU A 1 98 ? 21.054 0.054 -18.005 1.00 83.50 98 GLU A CA 1
ATOM 736 C C . GLU A 1 98 ? 22.593 0.059 -17.979 1.00 83.50 98 GLU A C 1
ATOM 738 O O . GLU A 1 98 ? 23.219 0.380 -18.994 1.00 83.50 98 GLU A O 1
ATOM 743 N N . PHE A 1 99 ? 23.213 -0.412 -16.894 1.00 82.69 99 PHE A N 1
ATOM 744 C CA . PHE A 1 99 ? 24.654 -0.674 -16.847 1.00 82.69 99 PHE A CA 1
ATOM 745 C C . PHE A 1 99 ? 25.092 -1.758 -17.841 1.00 82.69 99 PHE A C 1
ATOM 747 O O . PHE A 1 99 ? 26.008 -1.532 -18.631 1.00 82.69 99 PHE A O 1
ATOM 754 N N . LEU A 1 100 ? 24.402 -2.907 -17.889 1.00 80.56 100 LEU A N 1
ATOM 755 C CA . LEU A 1 100 ? 24.696 -3.968 -18.868 1.00 80.56 100 LEU A CA 1
ATOM 756 C C . LEU A 1 100 ? 24.532 -3.494 -20.321 1.00 80.56 100 LEU A C 1
ATOM 758 O O . LEU A 1 100 ? 25.198 -3.999 -21.224 1.00 80.56 100 LEU A O 1
ATOM 762 N N . ARG A 1 101 ? 23.666 -2.503 -20.551 1.00 88.44 101 ARG A N 1
ATOM 763 C CA . ARG A 1 101 ? 23.476 -1.831 -21.845 1.00 88.44 101 ARG A CA 1
ATOM 764 C C . ARG A 1 101 ? 24.514 -0.743 -22.134 1.00 88.44 101 ARG A C 1
ATOM 766 O O . ARG A 1 101 ? 24.389 -0.085 -23.163 1.00 88.44 101 ARG A O 1
ATOM 773 N N . GLN A 1 102 ? 25.508 -0.554 -21.266 1.00 86.00 102 GLN A N 1
ATOM 774 C CA . GLN A 1 102 ? 26.548 0.478 -21.368 1.00 86.00 102 GLN A CA 1
ATOM 775 C C . GLN A 1 102 ? 25.986 1.908 -21.400 1.00 86.00 102 GLN A C 1
ATOM 777 O O . GLN A 1 102 ? 26.571 2.806 -22.004 1.00 86.00 102 GLN A O 1
ATOM 782 N N . LYS A 1 103 ? 24.830 2.120 -20.762 1.00 84.19 103 LYS A N 1
ATOM 783 C CA . LYS A 1 103 ? 24.187 3.438 -20.644 1.00 84.19 103 LYS A CA 1
ATOM 784 C C . LYS A 1 103 ? 24.417 4.109 -19.291 1.00 84.19 103 LYS A C 1
ATOM 786 O O . LYS A 1 103 ? 24.023 5.256 -19.118 1.00 84.19 103 LYS A O 1
ATOM 791 N N . SER A 1 104 ? 25.031 3.397 -18.354 1.00 80.69 104 SER A N 1
ATOM 792 C CA . SER A 1 104 ? 25.414 3.873 -17.028 1.00 80.69 104 SER A CA 1
ATOM 793 C C . SER A 1 104 ? 26.851 3.431 -16.753 1.00 80.69 104 SER A C 1
ATOM 795 O O . SER A 1 104 ? 27.260 2.358 -17.216 1.00 80.69 104 SER A O 1
ATOM 797 N N . SER A 1 105 ? 27.637 4.265 -16.069 1.00 82.75 105 SER A N 1
ATOM 798 C CA . SER A 1 105 ? 29.014 3.922 -15.711 1.00 82.75 105 SER A CA 1
ATOM 799 C C . SER A 1 105 ? 29.068 3.047 -14.455 1.00 82.75 105 SER A C 1
ATOM 801 O O . SER A 1 105 ? 28.101 2.928 -13.704 1.00 82.75 105 SER A O 1
ATOM 803 N N . GLN A 1 106 ? 30.224 2.429 -14.204 1.00 77.81 106 GLN A N 1
ATOM 804 C CA . GLN A 1 106 ? 30.445 1.713 -12.947 1.00 77.81 106 GLN A CA 1
ATOM 805 C C . GLN A 1 106 ? 30.369 2.664 -11.740 1.00 77.81 106 GLN A C 1
ATOM 807 O O . GLN A 1 106 ? 29.827 2.285 -10.709 1.00 77.81 106 GLN A O 1
ATOM 812 N N . GLU A 1 107 ? 30.849 3.903 -11.877 1.00 81.19 107 GLU A N 1
ATOM 813 C CA . GLU A 1 107 ? 30.792 4.921 -10.820 1.00 81.19 107 GLU A CA 1
ATOM 814 C C . GLU A 1 107 ? 29.342 5.303 -10.485 1.00 81.19 107 GLU A C 1
ATOM 816 O O . GLU A 1 107 ? 28.978 5.373 -9.310 1.00 81.19 107 GLU A O 1
ATOM 821 N N . ASP A 1 108 ? 28.491 5.466 -11.502 1.00 77.88 108 ASP A N 1
ATOM 822 C CA . ASP A 1 108 ? 27.058 5.739 -11.323 1.00 77.88 108 ASP A CA 1
ATOM 823 C C . ASP A 1 108 ? 26.364 4.582 -10.595 1.00 77.88 108 ASP A C 1
ATOM 825 O O . ASP A 1 108 ? 25.603 4.786 -9.645 1.00 77.88 108 ASP A O 1
ATOM 829 N N . LEU A 1 109 ? 26.674 3.349 -11.007 1.00 75.62 109 LEU A N 1
ATOM 830 C CA . LEU A 1 109 ? 26.142 2.146 -10.386 1.00 75.62 109 LEU A CA 1
ATOM 831 C C . LEU A 1 109 ? 26.591 2.041 -8.919 1.00 75.62 109 LEU A C 1
ATOM 833 O O . LEU A 1 109 ? 25.774 1.820 -8.026 1.00 75.62 109 LEU A O 1
ATOM 837 N N . GLU A 1 110 ? 27.870 2.277 -8.639 1.00 73.19 110 GLU A N 1
ATOM 838 C CA . GLU A 1 110 ? 28.407 2.293 -7.280 1.00 73.19 110 GLU A CA 1
ATOM 839 C C . GLU A 1 110 ? 27.732 3.346 -6.397 1.00 73.19 110 GLU A C 1
ATOM 841 O O . GLU A 1 110 ? 27.406 3.041 -5.255 1.00 73.19 110 GLU A O 1
ATOM 846 N N . VAL A 1 111 ? 27.458 4.557 -6.886 1.00 75.44 111 VAL A N 1
ATOM 847 C CA . VAL A 1 111 ? 26.743 5.583 -6.102 1.00 75.44 111 VAL A CA 1
ATOM 848 C C . VAL A 1 111 ? 25.329 5.125 -5.733 1.00 75.44 111 VAL A C 1
ATOM 850 O O . VAL A 1 111 ? 24.906 5.294 -4.582 1.00 75.44 111 VAL A O 1
ATOM 853 N N . ILE A 1 112 ? 24.620 4.505 -6.677 1.00 72.06 112 ILE A N 1
ATOM 854 C CA . ILE A 1 112 ? 23.259 3.989 -6.480 1.00 72.06 112 ILE A CA 1
ATOM 855 C C . ILE A 1 112 ? 23.247 2.840 -5.458 1.00 72.06 112 ILE A C 1
ATOM 857 O O . ILE A 1 112 ? 22.376 2.799 -4.584 1.00 72.06 112 ILE A O 1
ATOM 861 N N . PHE A 1 113 ? 24.228 1.932 -5.513 1.00 69.75 113 PHE A N 1
ATOM 862 C CA . PHE A 1 113 ? 24.294 0.765 -4.624 1.00 69.75 113 PHE A CA 1
ATOM 863 C C . PHE A 1 113 ? 25.000 1.023 -3.278 1.00 69.75 113 PHE A C 1
ATOM 865 O O . PHE A 1 113 ? 24.656 0.362 -2.297 1.00 69.75 113 PHE A O 1
ATOM 872 N N . ARG A 1 114 ? 25.928 1.989 -3.173 1.00 63.69 114 ARG A N 1
ATOM 873 C CA . ARG A 1 114 ? 26.682 2.309 -1.933 1.00 63.69 114 ARG A CA 1
ATOM 874 C C . ARG A 1 114 ? 25.798 2.754 -0.771 1.00 63.69 114 ARG A C 1
ATOM 876 O O . ARG A 1 114 ? 26.172 2.570 0.381 1.00 63.69 114 ARG A O 1
ATOM 883 N N . HIS A 1 115 ? 24.628 3.318 -1.053 1.00 59.38 115 HIS A N 1
ATOM 884 C CA . HIS A 1 115 ? 23.691 3.778 -0.022 1.00 59.38 115 HIS A CA 1
ATOM 885 C C . HIS A 1 115 ? 22.721 2.677 0.449 1.00 59.38 115 HIS A C 1
ATOM 887 O O . HIS A 1 115 ? 21.822 2.943 1.245 1.00 59.38 115 HIS A O 1
ATOM 893 N N . GLN A 1 116 ? 22.887 1.440 -0.030 1.00 58.06 116 GLN A N 1
ATOM 894 C CA . GLN A 1 116 ? 22.058 0.276 0.290 1.00 58.06 116 GLN A CA 1
ATOM 895 C C . GLN A 1 116 ? 22.945 -0.841 0.867 1.00 58.06 116 GLN A C 1
ATOM 897 O O . GLN A 1 116 ? 24.150 -0.874 0.628 1.00 58.06 116 GLN A O 1
ATOM 902 N N . SER A 1 117 ? 22.370 -1.796 1.606 1.00 51.50 117 SER A N 1
ATOM 903 C CA . SER A 1 117 ? 23.125 -2.887 2.260 1.00 51.50 117 SER A CA 1
ATOM 904 C C . SER A 1 117 ? 23.976 -3.739 1.302 1.00 51.50 117 SER A C 1
ATOM 906 O O . SER A 1 117 ? 24.943 -4.363 1.733 1.00 51.50 117 SER A O 1
ATOM 908 N N . LEU A 1 118 ? 23.651 -3.738 0.005 1.00 48.22 118 LEU A N 1
ATOM 909 C CA . LEU A 1 118 ? 24.409 -4.409 -1.051 1.00 48.22 118 LEU A CA 1
ATOM 910 C C . LEU A 1 118 ? 25.719 -3.688 -1.423 1.00 48.22 118 LEU A C 1
ATOM 912 O O . LEU A 1 118 ? 26.625 -4.330 -1.945 1.00 48.22 118 LEU A O 1
ATOM 916 N N . GLY A 1 119 ? 25.858 -2.388 -1.139 1.00 52.38 119 GLY A N 1
ATOM 917 C CA . GLY A 1 119 ? 27.100 -1.641 -1.369 1.00 52.38 119 GLY A CA 1
ATOM 918 C C . GLY A 1 119 ? 28.296 -2.274 -0.654 1.00 52.38 119 GLY A C 1
ATOM 919 O O . GLY A 1 119 ? 29.350 -2.450 -1.249 1.00 52.38 119 GLY A O 1
ATOM 920 N N . ALA A 1 120 ? 28.078 -2.764 0.570 1.00 53.94 120 ALA A N 1
ATOM 921 C CA . ALA A 1 120 ? 29.084 -3.502 1.333 1.00 53.94 120 ALA A CA 1
ATOM 922 C C . ALA A 1 120 ? 29.399 -4.902 0.758 1.00 53.94 120 ALA A C 1
ATOM 924 O O . ALA A 1 120 ? 30.454 -5.461 1.043 1.00 53.94 120 ALA A O 1
ATOM 925 N N . LEU A 1 121 ? 28.497 -5.493 -0.041 1.00 49.31 121 LEU A N 1
ATOM 926 C CA . LEU A 1 121 ? 28.749 -6.759 -0.741 1.00 49.31 121 LEU A CA 1
ATOM 927 C C . LEU A 1 121 ? 29.710 -6.542 -1.918 1.00 49.31 121 LEU A C 1
ATOM 929 O O . LEU A 1 121 ? 30.574 -7.383 -2.156 1.00 49.31 121 LEU A O 1
ATOM 933 N N . LEU A 1 122 ? 29.593 -5.420 -2.633 1.00 51.09 122 LEU A N 1
ATOM 934 C CA . LEU A 1 122 ? 30.513 -5.075 -3.725 1.00 51.09 122 LEU A CA 1
ATOM 935 C C . LEU A 1 122 ? 31.942 -4.866 -3.206 1.00 51.09 122 LEU A C 1
ATOM 937 O O . LEU A 1 122 ? 32.872 -5.399 -3.804 1.00 51.09 122 LEU A O 1
ATOM 941 N N . ASP A 1 123 ? 32.096 -4.237 -2.038 1.00 57.78 123 ASP A N 1
ATOM 942 C CA . ASP A 1 123 ? 33.389 -4.101 -1.348 1.00 57.78 123 ASP A CA 1
ATOM 943 C C . ASP A 1 123 ? 34.024 -5.459 -0.972 1.00 57.78 123 ASP A C 1
ATOM 945 O O . ASP A 1 123 ? 35.222 -5.535 -0.715 1.00 57.78 123 ASP A O 1
ATOM 949 N N . SER A 1 124 ? 33.238 -6.544 -0.930 1.00 51.09 124 SER A N 1
ATOM 950 C CA . SER A 1 124 ? 33.725 -7.905 -0.641 1.00 51.09 124 SER A CA 1
ATOM 951 C C . SER A 1 124 ? 34.096 -8.727 -1.882 1.00 51.09 124 SER A C 1
ATOM 953 O O . SER A 1 124 ? 34.631 -9.829 -1.746 1.00 51.09 124 SER A O 1
ATOM 955 N N . LEU A 1 125 ? 33.786 -8.222 -3.083 1.00 50.44 125 LEU A N 1
ATOM 956 C CA . LEU A 1 125 ? 34.070 -8.877 -4.367 1.00 50.44 125 LEU A CA 1
ATOM 957 C C . LEU A 1 125 ? 35.360 -8.372 -5.038 1.00 50.44 125 LEU A C 1
ATOM 959 O O . LEU A 1 125 ? 35.804 -8.985 -6.012 1.00 50.44 125 LEU A O 1
ATOM 963 N N . THR A 1 126 ? 35.945 -7.285 -4.530 1.00 48.22 126 THR A N 1
ATOM 964 C CA . THR A 1 126 ? 37.257 -6.732 -4.920 1.00 48.22 126 THR A CA 1
ATOM 965 C C . THR A 1 126 ? 38.346 -7.139 -3.940 1.00 48.22 126 THR A C 1
ATOM 967 O O . THR A 1 126 ? 39.453 -7.486 -4.404 1.00 48.22 126 THR A O 1
#

pLDDT: mean 84.42, std 14.0, range [48.22, 98.31]

Radius of gyration: 19.3 Å; chains: 1; bounding box: 55×29×55 Å